Protein AF-A0A7K2N6C1-F1 (afdb_monomer)

Secondary structure (DSSP, 8-state):
-GGGHHHHHHHHHHHHHHHHHHHHHHHHHHHHHTT--SSHHHHHHHHHHHHHHHHHHHHHHHHHHHHHHHHHHHHHHHHHHHHHHHHHHHHHHHHT--TT-

Radius of gyration: 26.79 Å; Cα contacts (8 Å, |Δi|>4): 32; chains: 1; bounding box: 62×15×78 Å

Solvent-accessible surface area (backbone atoms only — not comparable to full-atom values): 5688 Å² total; per-residue (Å²): 112,79,86,50,49,65,56,49,54,48,49,42,51,51,51,50,51,49,46,54,55,50,51,55,49,47,56,52,46,55,70,64,44,74,79,61,84,74,76,50,58,66,54,50,52,51,52,50,53,51,48,50,55,50,50,51,52,50,44,52,53,44,48,56,51,49,55,51,48,51,57,53,50,56,50,49,48,53,52,50,50,54,49,50,53,51,49,50,51,52,50,49,54,60,71,68,48,74,93,85,125

Foldseek 3Di:
DVVCLVVLVVVLVVLVVVLVVLVVVLVVCVVPCPVPPDPVNVVVNVVSVVVSVVSVVVSVVSVVVNVVVCVVVVVVVVVVVVVVVVVVVVVVVVVVPDPDD

Structure (mmCIF, N/CA/C/O backbone):
data_AF-A0A7K2N6C1-F1
#
_entry.id   AF-A0A7K2N6C1-F1
#
loop_
_atom_site.group_PDB
_atom_site.id
_atom_site.type_symbol
_atom_site.label_atom_id
_atom_site.label_alt_id
_atom_site.label_comp_id
_atom_site.label_asym_id
_atom_site.label_entity_id
_atom_site.label_seq_id
_atom_site.pdbx_PDB_ins_code
_atom_site.Cartn_x
_atom_site.Cartn_y
_atom_site.Cartn_z
_atom_site.occupancy
_atom_site.B_iso_or_equiv
_atom_site.auth_seq_id
_atom_site.auth_comp_id
_atom_site.auth_asym_id
_atom_site.auth_atom_id
_atom_site.pdbx_PDB_model_num
ATOM 1 N N . MET A 1 1 ? -17.450 4.326 12.507 1.00 54.91 1 MET A N 1
ATOM 2 C CA . MET A 1 1 ? -16.106 3.702 12.503 1.00 54.91 1 MET A CA 1
ATOM 3 C C . MET A 1 1 ? -16.159 2.201 12.217 1.00 54.91 1 MET A C 1
ATOM 5 O O . MET A 1 1 ? -15.503 1.793 11.277 1.00 54.91 1 MET A O 1
ATOM 9 N N . ARG A 1 2 ? -17.000 1.399 12.893 1.00 62.69 2 ARG A N 1
ATOM 10 C CA . ARG A 1 2 ? -17.208 -0.037 12.572 1.00 62.69 2 ARG A CA 1
ATOM 11 C C . ARG A 1 2 ? -17.576 -0.340 11.114 1.00 62.69 2 ARG A C 1
ATOM 13 O O . ARG A 1 2 ? -17.022 -1.248 10.521 1.00 62.69 2 ARG A O 1
ATOM 20 N N . ALA A 1 3 ? -18.458 0.465 10.521 1.00 70.31 3 ALA A N 1
ATOM 21 C CA . ALA A 1 3 ? -18.834 0.319 9.112 1.00 70.31 3 ALA A CA 1
ATOM 22 C C . ALA A 1 3 ? -17.673 0.581 8.130 1.00 70.31 3 ALA A C 1
ATOM 24 O O . ALA A 1 3 ? -17.738 0.145 6.990 1.00 70.31 3 ALA A O 1
ATOM 25 N N . ALA A 1 4 ? -16.616 1.283 8.559 1.00 69.31 4 ALA A N 1
ATOM 26 C CA . ALA A 1 4 ? -15.466 1.600 7.713 1.00 69.31 4 ALA A CA 1
ATOM 27 C C . ALA A 1 4 ? -14.381 0.510 7.740 1.00 69.31 4 ALA A C 1
ATOM 29 O O . ALA A 1 4 ? -13.593 0.423 6.807 1.00 69.31 4 ALA A O 1
ATOM 30 N N . GLN A 1 5 ? -14.354 -0.330 8.779 1.00 72.31 5 GLN A N 1
ATOM 31 C CA . GLN A 1 5 ? -13.375 -1.404 8.953 1.00 72.31 5 GLN A CA 1
ATOM 32 C C . GLN A 1 5 ? -13.274 -2.363 7.747 1.00 72.31 5 GLN A C 1
ATOM 34 O O . GLN A 1 5 ? -12.167 -2.502 7.228 1.00 72.31 5 GLN A O 1
ATOM 39 N N . PRO A 1 6 ? -14.376 -2.924 7.201 1.00 77.56 6 PRO A N 1
ATOM 40 C CA . PRO A 1 6 ? -14.281 -3.798 6.028 1.00 77.56 6 PRO A CA 1
ATOM 41 C C . PRO A 1 6 ? -13.747 -3.073 4.783 1.00 77.56 6 PRO A C 1
ATOM 43 O O . PRO A 1 6 ? -13.087 -3.686 3.950 1.00 77.56 6 PRO A O 1
ATOM 46 N N . HIS A 1 7 ? -13.976 -1.761 4.659 1.00 80.56 7 HIS A N 1
ATOM 47 C CA . HIS A 1 7 ? -13.432 -0.974 3.550 1.00 80.56 7 HIS A CA 1
ATOM 48 C C . HIS A 1 7 ? 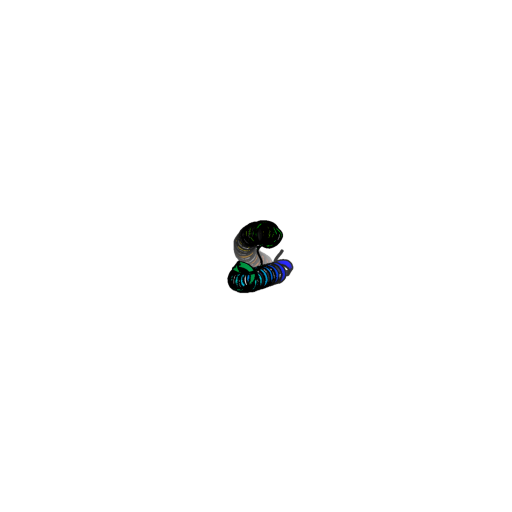-11.915 -0.783 3.666 1.00 80.56 7 HIS A C 1
ATOM 50 O O . HIS A 1 7 ? -11.221 -0.836 2.654 1.00 80.56 7 HIS A O 1
ATOM 56 N N . PHE A 1 8 ? -11.385 -0.598 4.880 1.00 77.19 8 PHE A N 1
ATOM 57 C CA . PHE A 1 8 ? -9.938 -0.517 5.106 1.00 77.19 8 PHE A CA 1
ATOM 58 C C . PHE A 1 8 ? -9.247 -1.872 4.918 1.00 77.19 8 PHE A C 1
ATOM 60 O O . PHE A 1 8 ? -8.181 -1.925 4.311 1.00 77.19 8 PHE A O 1
ATOM 67 N N . GLU A 1 9 ? -9.868 -2.965 5.364 1.00 80.12 9 GLU A N 1
ATOM 68 C CA . GLU A 1 9 ? -9.379 -4.330 5.126 1.00 80.12 9 GLU A CA 1
ATOM 69 C C . GLU A 1 9 ? -9.359 -4.668 3.627 1.00 80.12 9 GLU A C 1
ATOM 71 O O . GLU A 1 9 ? -8.366 -5.193 3.115 1.00 80.12 9 GLU A O 1
ATOM 76 N N . GLN A 1 10 ? -10.420 -4.303 2.899 1.00 85.56 10 GLN A N 1
ATOM 77 C CA . GLN A 1 10 ? -10.480 -4.465 1.449 1.00 85.56 10 GLN A CA 1
ATOM 78 C C . GLN A 1 10 ? -9.405 -3.627 0.747 1.00 85.56 10 GLN A C 1
ATOM 80 O O . GLN A 1 10 ? -8.662 -4.166 -0.072 1.00 85.56 10 GLN A O 1
ATOM 85 N N . ALA A 1 11 ? -9.267 -2.346 1.101 1.00 80.12 11 ALA A N 1
ATOM 86 C CA . ALA A 1 11 ? -8.245 -1.471 0.531 1.00 80.12 11 ALA A CA 1
ATOM 87 C C . ALA A 1 11 ? -6.824 -1.997 0.798 1.00 80.12 11 ALA 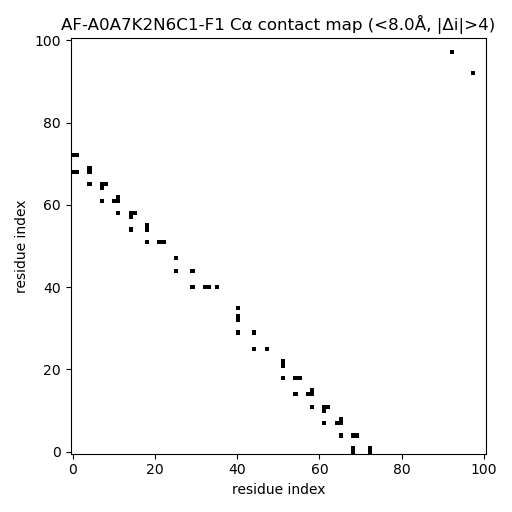A C 1
ATOM 89 O O . ALA A 1 11 ? -5.982 -1.983 -0.097 1.00 80.12 11 ALA A O 1
ATOM 90 N N . LEU A 1 12 ? -6.558 -2.516 2.001 1.00 82.50 12 LEU A N 1
ATOM 91 C CA . LEU A 1 12 ? -5.276 -3.133 2.343 1.00 82.50 12 LEU A CA 1
ATOM 92 C C . LEU A 1 12 ? -4.998 -4.370 1.474 1.00 82.50 12 LEU A C 1
ATOM 94 O O . LEU A 1 12 ? -3.885 -4.535 0.973 1.00 82.50 12 LEU A O 1
ATOM 98 N N . SER A 1 13 ? -6.011 -5.216 1.258 1.00 85.31 13 SER A N 1
ATOM 99 C CA . 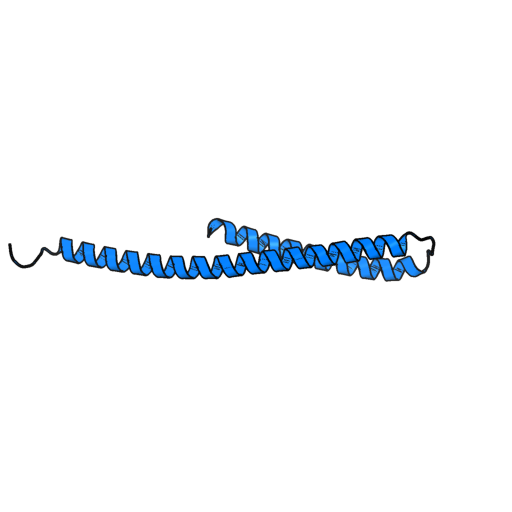SER A 1 13 ? -5.901 -6.388 0.384 1.00 85.31 13 SER A CA 1
ATOM 100 C C . SER A 1 13 ? -5.643 -5.996 -1.074 1.00 85.31 13 SER A C 1
ATOM 102 O O . SER A 1 13 ? -4.768 -6.571 -1.722 1.00 85.31 13 SER A O 1
ATOM 104 N N . GLU A 1 14 ? -6.365 -5.001 -1.589 1.00 88.81 14 GLU A N 1
ATOM 105 C CA . GLU A 1 14 ? -6.218 -4.506 -2.961 1.00 88.81 14 GLU A CA 1
ATOM 106 C C . GLU A 1 14 ? -4.841 -3.881 -3.199 1.00 88.81 14 GLU A C 1
ATOM 108 O O . GLU A 1 14 ? -4.188 -4.214 -4.188 1.00 88.81 14 GLU A O 1
ATOM 113 N N . VAL A 1 15 ? -4.352 -3.057 -2.266 1.00 86.50 15 VAL A N 1
ATOM 114 C CA . VAL A 1 15 ? -2.998 -2.485 -2.329 1.00 86.50 15 VAL A CA 1
ATOM 115 C C . VAL A 1 15 ? -1.940 -3.586 -2.289 1.00 86.50 15 VAL A C 1
ATOM 117 O O . VAL A 1 15 ? -0.993 -3.541 -3.070 1.00 86.50 15 VAL A O 1
ATOM 120 N N . GLY A 1 16 ? -2.112 -4.605 -1.441 1.00 84.25 16 GLY A N 1
ATOM 121 C CA . GLY A 1 16 ? -1.211 -5.759 -1.400 1.00 84.25 16 GLY A CA 1
ATOM 122 C C . GLY A 1 16 ? -1.162 -6.515 -2.732 1.00 84.25 16 GLY A C 1
ATOM 123 O O . GLY A 1 16 ? -0.081 -6.792 -3.245 1.00 84.25 16 GLY A O 1
ATOM 124 N N . ARG A 1 17 ? -2.325 -6.790 -3.338 1.00 89.19 17 ARG A N 1
ATOM 125 C CA . ARG A 1 17 ? -2.411 -7.447 -4.656 1.00 89.19 17 ARG A CA 1
ATOM 126 C C . ARG A 1 17 ? -1.779 -6.607 -5.761 1.00 89.19 17 ARG A C 1
ATOM 128 O O . ARG A 1 17 ? -1.046 -7.152 -6.580 1.00 89.19 17 ARG A O 1
ATOM 135 N N . ALA A 1 18 ? -2.051 -5.302 -5.781 1.00 85.25 18 ALA A N 1
ATOM 136 C CA . ALA A 1 18 ? -1.464 -4.385 -6.750 1.00 85.25 18 ALA A CA 1
ATOM 137 C C . ALA A 1 18 ? 0.063 -4.359 -6.617 1.00 85.25 18 ALA A C 1
ATOM 139 O O . ALA A 1 18 ? 0.760 -4.486 -7.622 1.00 85.25 18 ALA A O 1
ATOM 140 N N . HIS A 1 19 ? 0.576 -4.268 -5.386 1.00 86.31 19 HIS A N 1
ATOM 141 C CA . HIS A 1 19 ? 2.009 -4.294 -5.108 1.00 86.31 19 HIS A CA 1
ATOM 142 C C . HIS A 1 19 ? 2.659 -5.584 -5.624 1.00 86.31 19 HIS A C 1
ATOM 144 O O . HIS A 1 19 ? 3.602 -5.516 -6.406 1.00 86.31 19 HIS A O 1
ATOM 150 N N . SER A 1 20 ? 2.136 -6.757 -5.245 1.00 85.94 20 SER A N 1
ATOM 151 C CA . SER A 1 20 ? 2.658 -8.048 -5.720 1.00 85.94 20 SER A CA 1
ATOM 152 C C . SER A 1 20 ? 2.606 -8.169 -7.244 1.00 85.94 20 SER A C 1
ATOM 154 O O . SER A 1 20 ? 3.602 -8.531 -7.860 1.00 85.94 20 SER A O 1
ATOM 156 N N . SER A 1 21 ? 1.488 -7.789 -7.869 1.00 87.00 21 SER A N 1
ATOM 157 C CA . SER A 1 21 ? 1.352 -7.840 -9.327 1.00 87.00 21 SER A CA 1
ATOM 158 C C . SER A 1 21 ? 2.364 -6.943 -10.040 1.00 87.00 21 SER A C 1
ATOM 160 O O . SER A 1 21 ? 2.884 -7.331 -11.085 1.00 87.00 21 SER A O 1
ATOM 162 N N . MET A 1 22 ? 2.625 -5.736 -9.530 1.00 83.50 22 MET A N 1
ATOM 163 C CA . MET A 1 22 ? 3.605 -4.839 -10.147 1.00 83.50 22 MET A CA 1
ATOM 164 C C . MET A 1 22 ? 5.041 -5.271 -9.870 1.00 83.50 22 MET A C 1
ATOM 166 O O . MET A 1 22 ? 5.877 -5.098 -10.750 1.00 83.50 22 MET A O 1
ATOM 170 N N . GLN A 1 23 ? 5.325 -5.884 -8.719 1.00 84.25 23 GLN A N 1
ATOM 171 C CA . GLN A 1 23 ? 6.624 -6.497 -8.434 1.00 84.25 23 GLN A CA 1
ATOM 172 C C . GLN A 1 23 ? 6.942 -7.616 -9.441 1.00 84.25 23 GLN A C 1
ATOM 174 O O . GLN A 1 23 ? 8.019 -7.622 -10.032 1.00 84.25 23 GLN A O 1
ATOM 179 N N . ASP A 1 24 ? 5.991 -8.519 -9.695 1.00 84.56 24 ASP A N 1
ATOM 180 C CA . ASP A 1 24 ? 6.173 -9.626 -10.644 1.00 84.56 24 ASP A CA 1
ATOM 181 C C . ASP A 1 24 ? 6.381 -9.114 -12.079 1.00 84.56 24 ASP A C 1
ATOM 183 O O . ASP A 1 24 ? 7.244 -9.598 -12.825 1.00 84.56 24 ASP A O 1
ATOM 187 N N . GLN A 1 25 ? 5.612 -8.089 -12.463 1.00 81.94 25 GLN A N 1
ATOM 188 C CA . GLN A 1 25 ? 5.778 -7.415 -13.749 1.00 81.94 25 GLN A CA 1
ATOM 189 C C . GLN A 1 25 ? 7.140 -6.730 -13.844 1.00 81.94 25 GLN A C 1
ATOM 191 O O . GLN A 1 25 ? 7.776 -6.852 -14.883 1.00 81.94 25 GLN A O 1
ATOM 196 N N . ALA A 1 26 ? 7.618 -6.081 -12.778 1.00 79.06 26 ALA A N 1
ATOM 197 C CA . ALA A 1 26 ? 8.934 -5.448 -12.730 1.00 79.06 26 ALA A CA 1
ATOM 198 C C . ALA A 1 26 ? 10.057 -6.436 -13.015 1.00 79.06 26 ALA A C 1
ATOM 200 O O . ALA A 1 26 ? 10.866 -6.201 -13.903 1.00 79.06 26 ALA A O 1
ATOM 201 N N . THR A 1 27 ? 10.069 -7.564 -12.300 1.00 80.31 27 THR A N 1
ATOM 202 C CA . THR A 1 27 ? 11.095 -8.599 -12.456 1.00 80.31 27 THR A CA 1
ATOM 203 C C . THR A 1 27 ? 11.072 -9.192 -13.861 1.00 80.31 27 THR A C 1
ATOM 205 O O . THR A 1 27 ? 12.120 -9.395 -14.475 1.00 80.31 27 THR A O 1
ATOM 208 N N . THR A 1 28 ? 9.875 -9.420 -14.409 1.00 80.62 28 THR A N 1
ATOM 209 C CA . THR A 1 28 ? 9.715 -9.887 -15.792 1.00 80.62 28 THR A CA 1
ATOM 210 C C . THR A 1 28 ? 10.261 -8.857 -16.778 1.00 80.62 28 THR A C 1
ATOM 212 O O . THR A 1 28 ? 11.039 -9.204 -17.669 1.00 80.62 28 THR A O 1
ATOM 215 N N . LEU A 1 29 ? 9.897 -7.585 -16.596 1.00 76.25 29 LEU A N 1
ATOM 216 C CA . LEU A 1 29 ? 10.320 -6.497 -17.464 1.00 76.25 29 LEU A CA 1
ATOM 217 C C . LEU A 1 29 ? 11.838 -6.332 -17.418 1.00 76.25 29 LEU A C 1
ATOM 219 O O . LEU A 1 29 ? 12.458 -6.400 -18.469 1.00 76.25 29 LEU A O 1
ATOM 223 N N . GLU A 1 30 ? 12.438 -6.220 -16.229 1.00 75.44 30 GLU A N 1
ATOM 224 C CA . GLU A 1 30 ? 13.891 -6.140 -16.020 1.00 75.44 30 GLU A CA 1
ATOM 225 C C . GLU A 1 30 ? 14.628 -7.292 -16.706 1.00 75.44 30 GLU A C 1
ATOM 227 O O . GLU A 1 30 ? 15.623 -7.067 -17.395 1.00 75.44 30 GLU A O 1
ATOM 232 N N . SER A 1 31 ? 14.112 -8.520 -16.588 1.00 76.12 31 SER A N 1
ATOM 233 C CA . SER A 1 31 ? 14.726 -9.681 -17.237 1.00 76.12 31 SER A CA 1
ATOM 234 C C . SER A 1 31 ? 14.699 -9.597 -18.768 1.00 76.12 31 SER A C 1
ATOM 236 O O . SER A 1 31 ? 15.659 -10.017 -19.409 1.00 76.12 31 SER A O 1
ATOM 238 N N . SER A 1 32 ? 13.642 -9.021 -19.358 1.00 73.62 32 SER A N 1
ATOM 239 C CA . SER A 1 32 ? 13.488 -8.917 -20.817 1.00 73.62 32 SER A CA 1
ATOM 240 C C . SER A 1 32 ? 14.110 -7.651 -21.416 1.00 73.62 32 SER A C 1
ATOM 242 O O . SER A 1 32 ? 14.522 -7.660 -22.571 1.00 73.62 32 SER A O 1
ATOM 244 N N . TRP A 1 33 ? 14.203 -6.564 -20.642 1.00 69.00 33 TRP A N 1
ATOM 245 C CA . TRP A 1 33 ? 14.630 -5.251 -21.139 1.00 69.00 33 TRP A CA 1
ATOM 246 C C . TRP A 1 33 ? 16.141 -5.042 -21.109 1.00 69.00 33 TRP A C 1
ATOM 248 O O . TRP A 1 33 ? 16.637 -4.065 -21.662 1.00 69.00 33 TRP A O 1
ATOM 258 N N . THR A 1 34 ? 16.891 -5.959 -20.496 1.00 60.88 34 THR A N 1
ATOM 259 C CA . THR A 1 34 ? 18.361 -5.912 -20.466 1.00 60.88 34 THR A CA 1
ATOM 260 C C . THR A 1 34 ? 19.010 -5.989 -21.854 1.00 60.88 34 THR A C 1
ATOM 262 O O . THR A 1 34 ? 20.177 -5.620 -21.978 1.00 60.88 34 THR A O 1
ATOM 265 N N . SER A 1 35 ? 18.286 -6.412 -22.901 1.00 57.53 35 SER A N 1
ATOM 266 C CA . SER A 1 35 ? 18.800 -6.458 -24.278 1.00 57.53 35 SER A CA 1
ATOM 267 C C . SER A 1 35 ? 18.571 -5.189 -25.111 1.00 57.53 35 SER A C 1
ATOM 269 O O . SER A 1 35 ? 19.297 -5.006 -26.083 1.00 57.53 35 SER A O 1
ATOM 271 N N . ASP A 1 36 ? 17.625 -4.312 -24.745 1.00 56.00 36 ASP A N 1
ATOM 272 C CA . ASP A 1 36 ? 17.310 -3.074 -25.486 1.00 56.00 36 ASP A CA 1
ATOM 273 C C . ASP A 1 36 ? 17.796 -1.848 -24.696 1.00 56.00 36 ASP A C 1
ATOM 275 O O . ASP A 1 36 ? 17.136 -1.306 -23.809 1.00 56.00 36 ASP A O 1
ATOM 279 N N . SER A 1 37 ? 19.023 -1.438 -25.001 1.00 52.03 37 SER A N 1
ATOM 280 C CA . SER A 1 37 ? 19.863 -0.511 -24.239 1.00 52.03 37 SER A CA 1
ATOM 281 C C . SER A 1 37 ? 19.683 0.978 -24.581 1.00 52.03 37 SER A C 1
ATOM 283 O O . SER A 1 37 ? 20.610 1.766 -24.403 1.00 52.03 37 SER A O 1
ATOM 285 N N . ASP A 1 38 ? 18.486 1.409 -24.985 1.00 57.41 38 ASP A N 1
ATOM 286 C CA . ASP A 1 38 ? 18.191 2.818 -25.301 1.00 57.41 38 ASP A CA 1
ATOM 287 C C . ASP A 1 38 ? 17.503 3.544 -24.131 1.00 57.41 38 ASP A C 1
ATOM 289 O O . ASP A 1 38 ? 16.338 3.908 -24.218 1.00 57.41 38 ASP A O 1
ATOM 293 N N . GLY A 1 39 ? 18.210 3.748 -23.007 1.00 59.03 39 GLY A N 1
ATOM 294 C CA . GLY A 1 39 ? 17.943 4.773 -21.966 1.00 59.03 39 GLY A CA 1
ATOM 295 C C . GLY A 1 39 ? 16.587 4.799 -21.220 1.00 59.03 39 GLY A C 1
ATOM 296 O O . GLY A 1 39 ? 16.493 5.410 -20.156 1.00 59.03 39 GLY A O 1
ATOM 297 N N . ALA A 1 40 ? 15.549 4.128 -21.716 1.00 65.69 40 ALA A N 1
ATOM 298 C CA . ALA A 1 40 ? 14.186 4.127 -21.202 1.00 65.69 40 ALA A CA 1
ATOM 299 C C . ALA A 1 40 ? 13.991 3.079 -20.100 1.00 65.69 40 ALA A C 1
ATOM 301 O O . ALA A 1 40 ? 13.266 3.336 -19.138 1.00 65.69 40 ALA A O 1
ATOM 302 N N . ALA A 1 41 ? 14.688 1.941 -20.194 1.00 67.69 41 ALA A N 1
ATOM 303 C CA . ALA A 1 41 ? 14.625 0.885 -19.188 1.00 67.69 41 ALA A CA 1
ATOM 304 C C . ALA A 1 41 ? 15.056 1.376 -17.785 1.00 67.69 41 ALA A C 1
ATOM 306 O O . ALA A 1 41 ? 14.280 1.197 -16.847 1.00 67.69 41 ALA A O 1
ATOM 307 N N . PRO A 1 42 ? 16.188 2.092 -17.600 1.00 72.81 42 PRO A N 1
ATOM 308 C CA . PRO A 1 42 ? 16.572 2.624 -16.288 1.00 72.81 42 PRO A CA 1
ATOM 309 C C . PRO A 1 42 ? 15.567 3.633 -15.714 1.00 72.81 42 PRO A C 1
ATOM 311 O O . PRO A 1 42 ? 15.288 3.616 -14.516 1.00 72.81 42 PRO A O 1
ATOM 314 N N . ALA A 1 43 ? 15.005 4.508 -16.557 1.00 79.38 43 ALA A N 1
ATOM 315 C CA . ALA A 1 43 ? 14.028 5.510 -16.129 1.00 79.38 43 ALA A CA 1
ATOM 316 C C . ALA A 1 43 ? 12.710 4.862 -15.682 1.00 79.38 43 ALA A C 1
ATOM 318 O O . ALA A 1 43 ? 12.147 5.240 -14.653 1.00 79.38 43 ALA A O 1
ATOM 319 N N . PHE A 1 44 ? 12.243 3.855 -16.422 1.00 78.12 44 PHE A N 1
ATOM 320 C CA . PHE A 1 44 ? 11.051 3.101 -16.060 1.00 78.12 44 PHE A CA 1
ATOM 321 C C . PHE A 1 44 ? 11.262 2.283 -14.783 1.00 78.12 44 PHE A C 1
ATOM 323 O O . PHE A 1 44 ? 10.415 2.334 -13.896 1.00 78.12 44 PHE A O 1
ATOM 330 N N . ILE A 1 45 ? 12.402 1.597 -14.643 1.00 79.38 45 ILE A N 1
ATOM 331 C CA . ILE A 1 45 ? 12.757 0.864 -13.417 1.00 79.38 45 ILE A CA 1
ATOM 332 C C . ILE A 1 45 ? 12.765 1.814 -12.211 1.00 79.38 45 ILE A C 1
ATOM 334 O O . ILE A 1 45 ? 12.187 1.504 -11.171 1.00 79.38 45 ILE A O 1
ATOM 338 N N . GLY A 1 46 ? 13.336 3.014 -12.353 1.00 82.69 46 GLY A N 1
ATOM 339 C CA . GLY A 1 46 ? 13.305 4.037 -11.303 1.00 82.69 46 GLY A CA 1
ATOM 340 C C . GLY A 1 46 ? 11.886 4.479 -10.920 1.00 82.69 46 GLY A C 1
ATOM 341 O O . GLY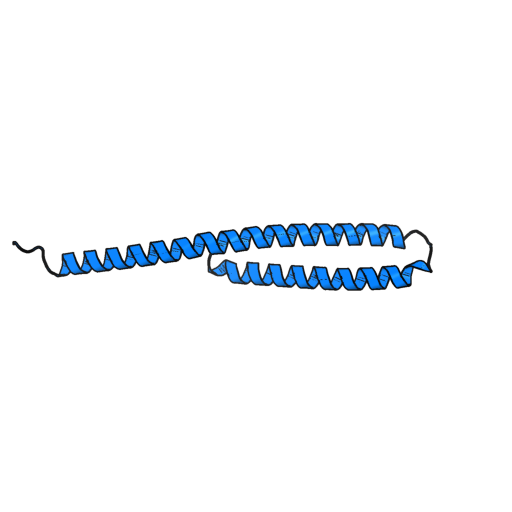 A 1 46 ? 11.557 4.567 -9.732 1.00 82.69 46 GLY A O 1
ATOM 342 N N . ALA A 1 47 ? 11.021 4.719 -11.910 1.00 86.44 47 ALA A N 1
ATOM 343 C CA . ALA A 1 47 ? 9.620 5.067 -11.672 1.00 86.44 47 ALA A CA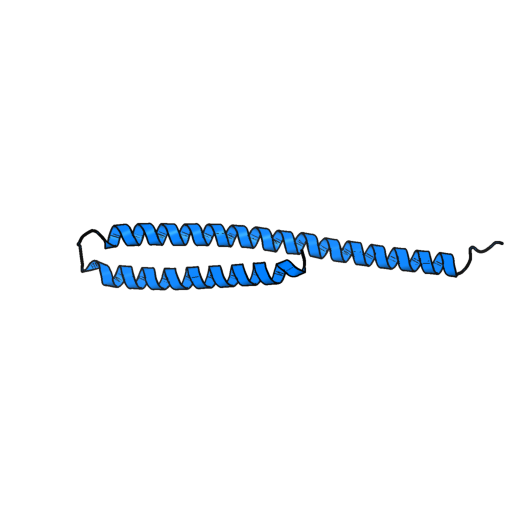 1
ATOM 344 C C . ALA A 1 47 ? 8.851 3.923 -10.995 1.00 86.44 47 ALA A C 1
ATOM 346 O O . ALA A 1 47 ? 8.041 4.161 -10.098 1.00 86.44 47 ALA A O 1
ATOM 347 N N . LEU A 1 48 ? 9.136 2.683 -11.386 1.00 83.62 48 LEU A N 1
ATOM 348 C CA . LEU A 1 48 ? 8.484 1.503 -10.847 1.00 83.62 48 LEU A CA 1
ATOM 349 C C . LEU A 1 48 ? 8.907 1.243 -9.396 1.00 83.62 48 LEU A C 1
ATOM 351 O O . LEU A 1 48 ? 8.046 1.032 -8.545 1.00 83.62 48 LEU A O 1
ATOM 355 N N . ASN A 1 49 ? 10.194 1.382 -9.076 1.00 85.06 49 ASN A N 1
ATOM 356 C CA . ASN A 1 49 ? 10.681 1.342 -7.694 1.00 85.06 49 ASN A CA 1
ATOM 357 C C . ASN A 1 49 ? 10.027 2.429 -6.829 1.00 85.06 49 ASN A C 1
ATOM 359 O O . ASN A 1 49 ? 9.574 2.154 -5.720 1.00 85.06 49 ASN A O 1
ATOM 363 N N . THR A 1 50 ? 9.889 3.647 -7.362 1.00 89.62 50 THR A N 1
ATOM 364 C CA . THR A 1 50 ? 9.188 4.743 -6.669 1.00 89.62 50 THR A CA 1
ATOM 365 C C . THR A 1 5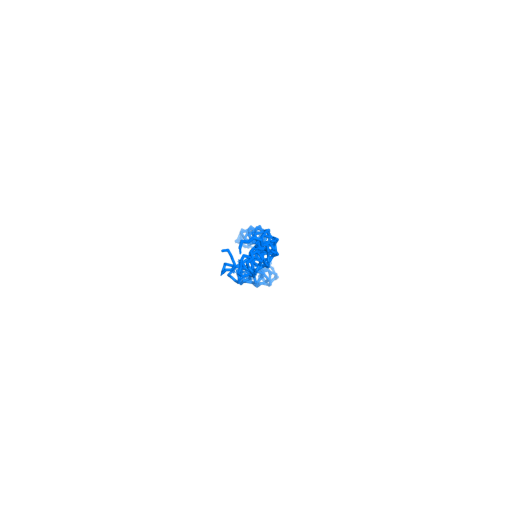0 ? 7.717 4.401 -6.417 1.00 89.62 50 THR A C 1
ATOM 367 O O . THR A 1 50 ? 7.170 4.704 -5.355 1.00 89.62 50 THR A O 1
ATOM 370 N N . TRP A 1 51 ? 7.051 3.767 -7.384 1.00 87.38 51 TRP A N 1
ATOM 371 C CA . TRP A 1 51 ? 5.674 3.313 -7.220 1.00 87.38 51 TRP A CA 1
ATOM 372 C C . TRP A 1 51 ? 5.560 2.238 -6.133 1.00 87.38 51 TRP A C 1
ATOM 374 O O . TRP A 1 51 ? 4.698 2.363 -5.265 1.00 87.38 51 TRP A O 1
ATOM 384 N N . LEU A 1 52 ? 6.459 1.246 -6.125 1.00 86.00 52 LEU A N 1
ATOM 385 C CA . LEU A 1 52 ? 6.489 0.184 -5.113 1.00 86.00 52 LEU A CA 1
ATOM 386 C C . LEU A 1 52 ? 6.689 0.762 -3.707 1.00 86.00 52 LEU A C 1
ATOM 388 O O . LEU A 1 52 ? 5.905 0.466 -2.805 1.00 86.00 52 LEU A O 1
ATOM 392 N N . GLU A 1 53 ? 7.655 1.669 -3.532 1.00 88.75 53 GLU A N 1
ATOM 393 C CA . GLU A 1 53 ? 7.872 2.365 -2.258 1.00 88.75 53 GLU A CA 1
ATOM 394 C C . GLU A 1 53 ? 6.630 3.134 -1.791 1.00 88.75 53 GLU A C 1
ATOM 396 O O . GLU A 1 53 ? 6.285 3.124 -0.606 1.00 88.75 53 GLU A O 1
ATOM 401 N N . ASN A 1 54 ? 5.949 3.826 -2.704 1.00 88.62 54 ASN A N 1
ATOM 402 C CA . ASN A 1 54 ? 4.741 4.571 -2.366 1.00 88.62 54 ASN A CA 1
ATOM 403 C C . ASN A 1 54 ? 3.577 3.637 -2.014 1.00 88.62 54 ASN A C 1
ATOM 405 O O . ASN A 1 54 ? 2.851 3.913 -1.058 1.00 88.62 54 ASN A O 1
ATOM 409 N N . CYS A 1 55 ? 3.424 2.517 -2.720 1.00 86.12 55 CYS A N 1
ATOM 410 C CA . CYS A 1 55 ? 2.453 1.484 -2.373 1.00 86.12 55 CYS A CA 1
ATOM 411 C C . CYS A 1 55 ? 2.722 0.898 -0.986 1.00 86.12 55 CYS A C 1
ATOM 413 O O . CYS A 1 55 ? 1.786 0.745 -0.201 1.00 86.12 55 CYS A O 1
ATOM 415 N N . GLU A 1 56 ? 3.983 0.643 -0.642 1.00 83.56 56 GLU A N 1
ATOM 416 C CA . GLU A 1 56 ? 4.364 0.149 0.679 1.00 83.56 56 GLU A CA 1
ATOM 417 C C . GLU A 1 56 ? 4.048 1.171 1.784 1.00 83.56 56 GLU A C 1
ATOM 419 O O . GLU A 1 56 ? 3.474 0.815 2.814 1.00 83.56 56 GLU A O 1
ATOM 424 N N . LYS A 1 57 ? 4.302 2.467 1.551 1.00 88.31 57 LYS A N 1
ATOM 425 C CA . LYS A 1 57 ? 3.898 3.540 2.483 1.00 88.31 57 LYS A CA 1
ATOM 426 C C . LYS A 1 57 ? 2.384 3.583 2.691 1.00 88.31 57 LYS A C 1
ATOM 428 O O . LYS A 1 57 ? 1.924 3.709 3.826 1.00 88.31 57 LYS A O 1
ATOM 433 N N . VAL A 1 58 ? 1.601 3.464 1.617 1.00 86.94 58 VAL A N 1
ATOM 434 C CA . VAL A 1 58 ? 0.131 3.419 1.700 1.00 86.94 58 VAL A CA 1
ATOM 435 C C . VAL A 1 58 ? -0.324 2.182 2.472 1.00 86.94 58 VAL A C 1
ATOM 437 O O . VAL A 1 58 ? -1.173 2.297 3.355 1.00 86.94 58 VAL A O 1
ATOM 440 N N . ARG A 1 59 ? 0.274 1.016 2.207 1.00 83.81 59 ARG A N 1
ATOM 441 C CA . ARG A 1 59 ? -0.015 -0.232 2.921 1.00 83.81 59 ARG A CA 1
ATOM 442 C C . ARG A 1 59 ? 0.251 -0.096 4.422 1.00 83.81 59 ARG A C 1
ATOM 444 O O . ARG A 1 59 ? -0.598 -0.473 5.225 1.00 83.81 59 ARG A O 1
ATOM 451 N N . GLN A 1 60 ? 1.386 0.487 4.806 1.00 86.00 60 GLN A N 1
ATOM 452 C CA . GLN A 1 60 ? 1.730 0.740 6.209 1.00 86.00 60 GLN A CA 1
ATOM 453 C C . GLN A 1 60 ? 0.746 1.706 6.877 1.00 86.00 60 GLN A C 1
ATOM 455 O O . GLN A 1 60 ? 0.289 1.452 7.990 1.00 86.00 60 GLN A O 1
ATOM 460 N N . ALA A 1 61 ? 0.376 2.792 6.196 1.00 86.06 61 ALA A N 1
ATOM 461 C CA . ALA A 1 61 ? -0.606 3.739 6.716 1.00 86.06 61 ALA A CA 1
ATOM 462 C C . ALA A 1 61 ? -1.985 3.085 6.908 1.00 86.06 61 ALA A C 1
ATOM 464 O O . ALA A 1 61 ? -2.618 3.290 7.945 1.00 86.06 61 ALA A O 1
ATOM 465 N N . LEU A 1 62 ? -2.428 2.266 5.947 1.00 83.56 62 LEU A N 1
ATOM 466 C CA . LEU A 1 62 ? -3.669 1.496 6.044 1.00 83.56 62 LEU A CA 1
ATOM 467 C C . LEU A 1 62 ? -3.626 0.510 7.213 1.00 83.56 62 LEU A C 1
ATOM 469 O O . LEU A 1 62 ? -4.579 0.472 7.984 1.00 83.56 62 LEU A O 1
ATOM 473 N N . GLN A 1 63 ? -2.516 -0.210 7.406 1.00 83.06 63 GLN A N 1
ATOM 474 C CA . GLN A 1 63 ? -2.341 -1.111 8.549 1.00 83.06 63 GLN A CA 1
ATOM 475 C C . GLN A 1 63 ? -2.503 -0.365 9.879 1.00 83.06 63 GLN A C 1
ATOM 477 O O . GLN A 1 63 ? -3.304 -0.766 10.715 1.00 83.06 63 GLN A O 1
ATOM 482 N N . VAL A 1 64 ? -1.825 0.776 10.048 1.00 87.81 64 VAL A N 1
ATOM 483 C CA . VAL A 1 64 ? -1.931 1.592 11.270 1.00 87.81 64 VAL A CA 1
ATOM 484 C C . VAL A 1 64 ? -3.368 2.055 11.523 1.00 87.81 64 VAL A C 1
ATOM 486 O O . VAL A 1 64 ? -3.805 2.121 12.673 1.00 87.81 64 VAL A O 1
ATOM 489 N N . VAL A 1 65 ? -4.108 2.412 10.471 1.00 83.00 65 VAL A N 1
ATOM 490 C CA . VAL A 1 65 ? -5.517 2.809 10.593 1.00 83.00 65 VAL A CA 1
ATOM 491 C C . VAL A 1 65 ? -6.385 1.618 10.998 1.00 83.00 65 VAL A C 1
ATOM 493 O O . VAL A 1 65 ? -7.207 1.772 11.901 1.00 83.00 65 VAL A O 1
ATOM 496 N N . THR A 1 66 ? -6.180 0.447 10.394 1.00 80.12 66 THR A N 1
ATOM 497 C CA . THR A 1 66 ? -6.890 -0.792 10.739 1.00 80.12 66 THR A CA 1
ATOM 498 C C . THR A 1 66 ? -6.637 -1.192 12.192 1.00 80.12 66 THR A C 1
ATOM 500 O O . THR A 1 66 ? -7.597 -1.356 12.942 1.00 80.12 66 THR A O 1
ATOM 503 N N . ASP A 1 67 ? -5.379 -1.216 12.637 1.00 81.00 67 ASP A N 1
ATOM 504 C CA . ASP A 1 67 ? -5.011 -1.574 14.014 1.00 81.00 67 ASP A CA 1
ATOM 505 C C . ASP A 1 67 ? -5.640 -0.602 15.030 1.00 81.00 67 ASP A C 1
ATOM 507 O O . ASP A 1 67 ? -6.180 -0.995 16.068 1.00 81.00 67 ASP A O 1
ATOM 511 N N . LYS A 1 68 ? -5.631 0.703 14.720 1.00 82.88 68 LYS A N 1
ATOM 512 C CA . LYS A 1 68 ? -6.276 1.725 15.560 1.00 82.88 68 LYS A CA 1
ATOM 513 C C . LYS A 1 68 ? -7.795 1.593 15.571 1.00 82.88 68 LYS A C 1
ATOM 515 O O . LYS A 1 68 ? -8.413 1.883 16.598 1.00 82.88 68 LYS A O 1
ATOM 520 N N . LEU A 1 69 ? -8.410 1.217 14.451 1.00 78.88 69 LEU A N 1
ATOM 521 C CA . LEU A 1 69 ? -9.850 0.979 14.369 1.00 78.88 69 LEU A CA 1
ATOM 522 C C . LEU A 1 69 ? -10.244 -0.229 15.214 1.00 78.88 69 LEU A C 1
ATOM 524 O O . LEU A 1 69 ? -11.204 -0.126 15.979 1.00 78.88 69 LEU A O 1
ATOM 528 N N . GLU A 1 70 ? -9.494 -1.324 15.133 1.00 75.69 70 GLU A N 1
ATOM 529 C CA . GLU A 1 70 ? -9.720 -2.531 15.927 1.00 75.69 70 GLU A CA 1
ATOM 530 C C . GLU A 1 70 ? -9.581 -2.240 17.428 1.00 75.69 70 GLU A C 1
ATOM 532 O O . GLU A 1 70 ? -10.510 -2.493 18.197 1.00 75.69 70 GLU A O 1
ATOM 537 N N . ALA A 1 71 ? -8.495 -1.578 17.840 1.00 76.31 71 ALA A N 1
ATOM 538 C CA . ALA A 1 71 ? -8.276 -1.206 19.237 1.00 76.31 71 ALA A CA 1
ATOM 539 C C . ALA A 1 71 ? -9.390 -0.298 19.798 1.00 76.31 71 ALA A C 1
ATOM 541 O O . ALA A 1 71 ? -9.869 -0.498 20.917 1.00 76.31 71 ALA A O 1
ATOM 542 N N . ASN A 1 72 ? -9.845 0.695 19.023 1.00 71.12 72 ASN A N 1
ATOM 543 C CA . ASN A 1 72 ? -10.910 1.597 19.469 1.00 71.12 72 ASN A CA 1
ATOM 544 C C . ASN A 1 72 ? -12.285 0.927 19.480 1.00 71.12 72 ASN A C 1
ATOM 546 O O . ASN A 1 72 ? -13.088 1.205 20.369 1.00 71.12 72 ASN A O 1
ATOM 550 N N . THR A 1 73 ? -12.582 0.056 18.515 1.00 68.75 73 THR A N 1
ATOM 551 C CA . THR A 1 73 ? -13.890 -0.612 18.434 1.00 68.75 73 THR A CA 1
ATOM 552 C C . THR A 1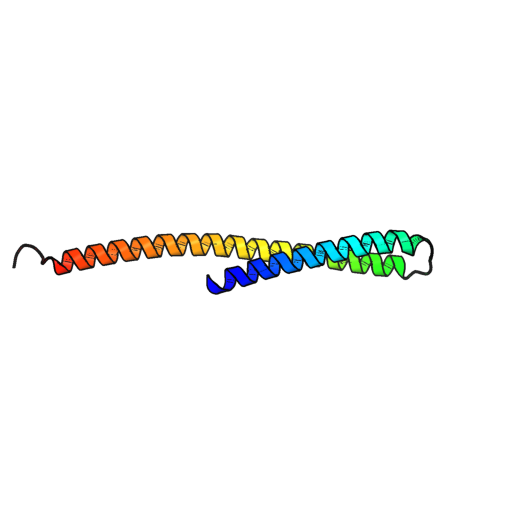 73 ? -14.025 -1.766 19.424 1.00 68.75 73 THR A C 1
ATOM 554 O O . THR A 1 73 ? -15.109 -1.923 19.987 1.00 68.75 73 THR A O 1
ATOM 557 N N . GLY A 1 74 ? -12.948 -2.504 19.712 1.00 61.53 74 GLY A N 1
ATOM 558 C CA . GLY A 1 74 ? -12.910 -3.499 20.788 1.00 61.53 74 GLY A CA 1
ATOM 559 C C . GLY A 1 74 ? -13.162 -2.869 22.162 1.00 61.53 74 GLY A C 1
ATOM 560 O O . GLY A 1 74 ? -14.015 -3.341 22.917 1.00 61.53 74 GLY A O 1
ATOM 561 N N . ASN A 1 75 ? -12.524 -1.726 22.442 1.00 59.66 75 ASN A N 1
ATOM 562 C CA . ASN A 1 75 ? -12.780 -0.954 23.662 1.00 59.66 75 ASN A CA 1
ATOM 563 C C . ASN A 1 75 ? -14.205 -0.386 23.716 1.00 59.66 75 ASN A C 1
ATOM 565 O O . ASN A 1 75 ? -14.853 -0.465 24.759 1.00 59.66 75 ASN A O 1
ATOM 569 N N . TYR A 1 76 ? -14.727 0.153 22.607 1.00 54.56 76 TYR A N 1
ATOM 570 C CA . TYR A 1 76 ? -16.094 0.687 22.573 1.00 54.56 76 TYR A CA 1
ATOM 571 C C . TYR A 1 76 ? -17.140 -0.391 22.845 1.00 54.56 76 TYR A C 1
ATOM 573 O O . TYR A 1 76 ? -18.107 -0.139 23.556 1.00 54.56 76 TYR A O 1
ATOM 581 N N . GLN A 1 77 ? -16.945 -1.596 22.306 1.00 58.47 77 GLN A N 1
ATOM 582 C CA . GLN A 1 77 ? -17.860 -2.704 22.542 1.00 58.47 77 GLN A CA 1
ATOM 583 C C . GLN A 1 77 ? -17.836 -3.131 24.011 1.00 58.47 77 GLN A C 1
ATOM 585 O O . GLN A 1 77 ? -18.897 -3.273 24.605 1.00 58.47 77 GLN A O 1
ATOM 590 N N . HIS A 1 78 ? -16.654 -3.244 24.621 1.00 58.53 78 HIS A N 1
ATOM 591 C CA . HIS A 1 78 ? -16.537 -3.572 26.041 1.00 58.53 78 HIS A CA 1
ATOM 592 C C . HIS A 1 78 ? -17.200 -2.514 26.940 1.00 58.53 78 HIS A C 1
ATOM 594 O O . HIS A 1 78 ? -17.983 -2.851 27.827 1.00 58.53 78 HIS A O 1
ATOM 600 N N . VAL A 1 79 ? -16.959 -1.224 26.675 1.00 61.78 79 VAL A N 1
ATOM 601 C CA . VAL A 1 79 ? -17.585 -0.122 27.424 1.00 61.78 79 VAL A CA 1
ATOM 602 C C . VAL A 1 79 ? -19.099 -0.097 27.219 1.00 61.78 79 VAL A C 1
ATOM 604 O O . VAL A 1 79 ? -19.842 0.080 28.185 1.00 61.78 79 VAL A O 1
ATOM 607 N N . GLN A 1 80 ? -19.580 -0.290 25.991 1.00 60.91 80 GLN A N 1
ATOM 608 C CA . GLN A 1 80 ? -21.009 -0.276 25.694 1.00 60.91 80 GLN A CA 1
ATOM 609 C C . GLN A 1 80 ? -21.741 -1.474 26.308 1.00 60.91 80 GLN A C 1
ATOM 611 O O . GLN A 1 80 ? -22.835 -1.285 26.838 1.00 60.91 80 GLN A O 1
ATOM 616 N N . THR A 1 81 ? -21.146 -2.672 26.305 1.00 64.06 81 THR A N 1
ATOM 617 C CA . THR A 1 81 ? -21.691 -3.845 27.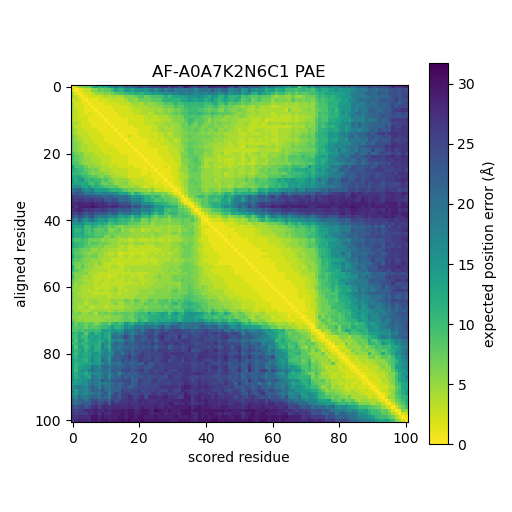005 1.00 64.06 81 THR A CA 1
ATOM 618 C C . THR A 1 81 ? -21.746 -3.594 28.512 1.00 64.06 81 THR A C 1
ATOM 620 O O . THR A 1 81 ? -22.831 -3.652 29.080 1.00 64.06 81 THR A O 1
ATOM 623 N N . ASN A 1 82 ? -20.642 -3.157 29.135 1.00 66.12 82 ASN A N 1
ATOM 624 C CA . ASN A 1 82 ? -20.616 -2.833 30.568 1.00 66.12 82 ASN A CA 1
ATOM 625 C C . ASN A 1 82 ? -21.638 -1.746 30.945 1.00 66.12 82 ASN A C 1
ATOM 627 O O . ASN A 1 82 ? -22.312 -1.845 31.965 1.00 66.12 82 ASN A O 1
ATOM 631 N N . THR A 1 83 ? -21.780 -0.708 30.118 1.00 71.06 83 THR A N 1
ATOM 632 C CA . THR A 1 83 ? -22.744 0.377 30.360 1.00 71.06 83 THR A CA 1
ATOM 633 C C . THR A 1 83 ? -24.178 -0.120 30.225 1.00 71.06 83 THR A C 1
ATOM 635 O O . THR A 1 83 ? -25.025 0.255 31.030 1.00 71.06 83 THR A O 1
ATOM 638 N N . SER A 1 84 ? -24.456 -0.974 29.237 1.00 69.00 84 SER A N 1
ATOM 639 C CA . SER A 1 84 ? -25.788 -1.554 29.035 1.00 69.00 84 SER A CA 1
ATOM 640 C C . SER A 1 84 ? -26.161 -2.483 30.186 1.00 69.00 84 SER A C 1
ATOM 642 O O . SER A 1 84 ? -27.275 -2.402 30.689 1.00 69.00 84 SER A O 1
ATOM 644 N N . ASP A 1 85 ? -25.226 -3.307 30.656 1.00 69.12 85 ASP A N 1
ATOM 645 C CA . ASP A 1 85 ? -25.455 -4.214 31.781 1.00 69.12 85 ASP A CA 1
ATOM 646 C C . ASP A 1 85 ? -25.691 -3.448 33.083 1.00 69.12 85 ASP A C 1
ATOM 648 O O . ASP A 1 85 ? -26.645 -3.746 33.800 1.00 69.12 85 ASP A O 1
ATOM 652 N N . VAL A 1 86 ? -24.901 -2.403 33.358 1.00 71.94 86 VAL A N 1
ATOM 653 C CA . VAL A 1 86 ? -25.101 -1.528 34.527 1.00 71.94 86 VAL A CA 1
ATOM 654 C C . VAL A 1 86 ? -26.415 -0.753 34.425 1.00 71.94 86 VAL A C 1
ATOM 656 O O . VAL A 1 86 ? -27.144 -0.659 35.412 1.00 71.94 86 VAL A O 1
ATOM 659 N N . ALA A 1 87 ? -26.754 -0.228 33.246 1.00 68.94 87 ALA A N 1
ATOM 660 C CA . ALA A 1 87 ? -28.012 0.478 33.025 1.00 68.94 87 ALA A CA 1
ATOM 661 C C . ALA A 1 87 ? -29.220 -0.453 33.203 1.00 68.94 87 ALA A C 1
ATOM 663 O O . ALA A 1 87 ? -30.168 -0.085 33.893 1.00 68.94 87 ALA A O 1
ATOM 664 N N . ASN A 1 88 ? -29.161 -1.676 32.669 1.00 73.69 88 ASN A N 1
ATOM 665 C CA . ASN A 1 88 ? -30.193 -2.696 32.852 1.00 73.69 88 ASN A CA 1
ATOM 666 C C . ASN A 1 88 ? -30.320 -3.109 34.326 1.00 73.69 88 ASN A C 1
ATOM 668 O O . ASN A 1 88 ? -31.436 -3.212 34.836 1.00 73.69 88 ASN A O 1
ATOM 672 N N . HIS A 1 89 ? -29.200 -3.272 35.038 1.00 69.69 89 HIS A N 1
ATOM 673 C CA . HIS A 1 89 ? -29.197 -3.555 36.476 1.00 69.69 89 HIS A CA 1
ATOM 674 C C . HIS A 1 89 ? -29.806 -2.410 37.295 1.00 69.69 89 HIS A C 1
ATOM 676 O O . HIS A 1 89 ? -30.615 -2.656 38.187 1.00 69.69 89 HIS A O 1
ATOM 682 N N . MET A 1 90 ? -29.460 -1.155 36.990 1.00 70.19 90 MET A N 1
ATOM 683 C CA . MET A 1 90 ? -30.059 0.016 37.640 1.00 70.19 90 MET A CA 1
ATOM 684 C C . MET A 1 90 ? -31.551 0.132 37.334 1.00 70.19 90 MET A C 1
ATOM 686 O O . MET A 1 90 ? -32.335 0.453 38.223 1.00 70.19 90 MET A O 1
ATOM 690 N N . GLN A 1 91 ? -31.961 -0.137 36.096 1.00 69.75 91 GLN A N 1
ATOM 691 C CA . GLN A 1 91 ? -33.360 -0.072 35.688 1.00 69.75 91 GLN A CA 1
ATOM 692 C C . GLN A 1 91 ? -34.194 -1.164 36.372 1.00 69.75 91 GLN A C 1
ATOM 694 O O . GLN A 1 91 ? -35.298 -0.883 36.834 1.00 69.75 91 GLN A O 1
ATOM 699 N N . GLN A 1 92 ? -33.650 -2.374 36.532 1.00 69.62 92 GLN A N 1
ATOM 700 C CA . GLN A 1 92 ? -34.266 -3.435 37.334 1.00 69.62 92 GLN A CA 1
ATOM 701 C C . GLN A 1 92 ? -34.311 -3.084 38.826 1.00 69.62 92 GLN A C 1
ATOM 703 O O . GLN A 1 92 ? -35.344 -3.285 39.458 1.00 69.62 92 GLN A O 1
ATOM 708 N N . ALA A 1 93 ? -33.246 -2.501 39.383 1.00 64.50 93 ALA A N 1
ATOM 709 C CA . ALA A 1 93 ? -33.220 -2.054 40.777 1.00 64.50 93 ALA A CA 1
ATOM 710 C C . ALA A 1 93 ? -34.231 -0.925 41.056 1.00 64.50 93 ALA A C 1
ATOM 712 O O . ALA A 1 93 ? -34.852 -0.902 42.114 1.00 64.50 93 ALA A O 1
ATOM 713 N N . MET A 1 94 ? -34.447 -0.020 40.097 1.00 60.88 94 MET A N 1
ATOM 714 C CA . MET A 1 94 ? -35.482 1.017 40.183 1.00 60.88 94 MET A CA 1
ATOM 715 C C . MET A 1 94 ? -36.895 0.451 39.978 1.00 60.88 94 MET A C 1
ATOM 717 O O . MET A 1 94 ? -37.827 0.868 40.661 1.00 60.88 94 MET A O 1
ATOM 721 N N . SER A 1 95 ? -37.058 -0.526 39.080 1.00 62.56 95 SER A N 1
ATOM 722 C CA . SER A 1 95 ? -38.330 -1.218 38.831 1.00 62.56 95 SER A CA 1
ATOM 723 C C . SER A 1 95 ? -38.762 -2.128 39.983 1.00 62.56 95 SER A C 1
ATOM 725 O O . SER A 1 95 ? -39.956 -2.373 40.132 1.00 62.56 95 SER A O 1
ATOM 727 N N . ALA A 1 96 ? -37.822 -2.650 40.772 1.00 63.97 96 ALA A N 1
ATOM 728 C CA . ALA A 1 96 ? -38.107 -3.498 41.928 1.00 63.97 96 ALA A CA 1
ATOM 729 C C . ALA A 1 96 ? -38.640 -2.709 43.139 1.00 63.97 96 ALA A C 1
ATOM 731 O O . ALA A 1 96 ? -39.039 -3.319 44.128 1.00 63.97 96 ALA A O 1
ATOM 732 N N . GLY A 1 97 ? -38.694 -1.374 43.043 1.00 52.69 97 GLY A N 1
ATOM 733 C CA . GLY A 1 97 ? -39.115 -0.491 44.122 1.00 52.69 97 GLY A CA 1
ATOM 734 C C . GLY A 1 97 ? -38.031 -0.372 45.190 1.00 52.69 97 GLY A C 1
ATOM 735 O O . GLY A 1 97 ? -37.491 -1.363 45.676 1.00 52.69 97 GLY A O 1
ATOM 736 N N . LEU A 1 98 ? -37.701 0.861 45.573 1.00 58.34 98 LEU A N 1
ATOM 737 C CA . LEU A 1 98 ? -36.905 1.103 46.775 1.00 58.34 98 LEU A CA 1
ATOM 738 C C . LEU A 1 98 ? -37.643 0.467 47.967 1.00 58.34 98 LEU A C 1
ATOM 740 O O . LEU A 1 98 ? -38.788 0.851 48.215 1.00 58.34 98 LEU A O 1
ATOM 744 N N . PRO A 1 99 ? -37.039 -0.485 48.705 1.00 53.06 99 PRO A N 1
ATOM 745 C CA . PRO A 1 99 ? -37.673 -1.038 49.892 1.00 53.06 99 PRO A CA 1
ATOM 746 C C . PRO A 1 99 ? -37.815 0.080 50.932 1.00 53.06 99 PRO A C 1
ATOM 748 O O . PRO A 1 99 ? -36.820 0.478 51.537 1.00 53.06 99 PRO A O 1
ATOM 751 N N . GLY A 1 100 ? -39.030 0.610 51.121 1.00 54.81 100 GL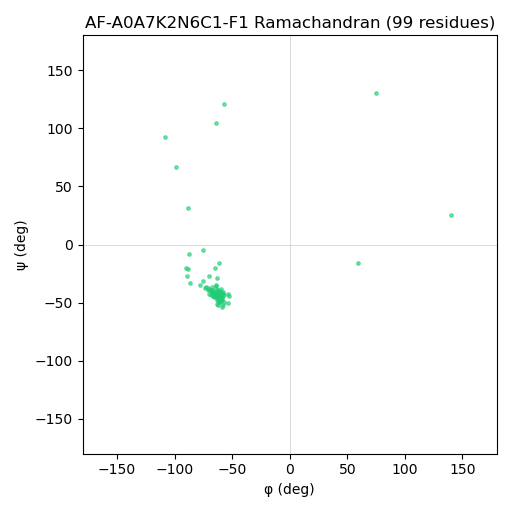Y A N 1
ATOM 752 C CA . GLY A 1 100 ? -39.312 1.546 52.216 1.00 54.81 100 GLY A CA 1
ATOM 753 C C . GLY A 1 100 ? -40.216 2.758 51.959 1.00 54.81 100 GLY A C 1
ATOM 754 O O . GLY A 1 100 ? -40.085 3.716 52.716 1.00 54.81 100 GLY A O 1
ATOM 755 N N . PHE A 1 101 ? -41.130 2.741 50.983 1.00 47.03 101 PHE A N 1
ATOM 756 C CA . PHE A 1 101 ? -42.302 3.635 50.987 1.00 47.03 101 PHE A CA 1
ATOM 757 C C . PHE A 1 101 ? -43.594 2.834 50.852 1.00 47.03 101 PHE A C 1
ATOM 759 O O . PHE A 1 101 ? -43.621 1.925 49.992 1.00 47.03 101 PHE A O 1
#

Nearest PDB structures (foldseek):
  8akz-assembly1_0  TM=6.871E-01  e=1.989E+00  Synechocystis sp. PCC 6803
  6n9h-assembly1_A  TM=8.211E-01  e=6.869E+00  synthetic construct
  8akw-assembly1_0  TM=3.441E-01  e=7.473E-01  Synechocystis sp. PCC 6803
  8aku-assembly1_0  TM=3.538E-01  e=7.977E-01  Synechocystis sp. PCC 6803
  8a1g-assembly2_B  TM=4.395E-01  e=3.351E+00  Homo sapiens

pLDDT: mean 74.26, std 11.1, range [47.03, 89.62]

Sequence (101 aa):
MRAAQPHFEQALSEVGRAHSSMQDQATTLESSWTSDSDGAAPAFIGALNTWLENCEKVRQALQVVTDKLEANTGNYQHVQTNTSDVANHMQQAMSAGLPGF

Mean predicted aligned error: 12.74 Å